Protein AF-A0A952RGU7-F1 (afdb_monomer)

Secondary structure (DSSP, 8-state):
-------EEEEE-TTT--EEEEEHHHHHHHSEEE-TTS-EEE-----

Mean predicted aligned error: 7.35 Å

Sequence (47 aa):
MSKGDEDIVEVKCPDCGATVKIPAAKAEQEYKAVCPKGHEIPLAKMI

Solvent-accessible surface area (backbone atoms only — not comparable to full-atom values): 3114 Å² total; per-residue (Å²): 135,80,80,80,83,72,53,66,42,80,44,68,28,84,90,79,64,50,76,39,81,41,46,39,75,54,41,74,71,60,40,48,45,75,41,100,87,70,49,78,31,76,44,70,78,83,124

Foldseek 3Di:
DDDDPQCWDWDQAPPPRDTDTDGVVCCVVVQWDAGPVGDIDRSDPPD

Radius of gyration: 11.55 Å; Cα contacts (8 Å, |Δi|>4): 71; chains: 1; bounding box: 19×38×23 Å

pLDDT: mean 75.49, std 13.26, range [44.22, 87.62]

Structure (mmCIF, N/CA/C/O backbone):
data_AF-A0A952RGU7-F1
#
_entry.id   AF-A0A952RGU7-F1
#
loop_
_atom_site.group_PDB
_atom_site.id
_atom_site.type_symbol
_atom_site.label_atom_id
_atom_site.label_alt_id
_atom_site.label_comp_id
_atom_site.label_asym_id
_atom_site.label_entity_id
_atom_site.label_seq_id
_atom_site.pdbx_PDB_ins_code
_atom_site.Cartn_x
_atom_site.Cartn_y
_atom_site.Cartn_z
_atom_site.occupancy
_atom_site.B_iso_or_equiv
_atom_site.auth_seq_id
_atom_site.auth_comp_id
_atom_site.auth_asym_id
_atom_site.auth_atom_id
_atom_site.pdbx_PDB_model_num
ATOM 1 N N . MET A 1 1 ? 4.551 26.625 -11.111 1.00 44.22 1 MET A N 1
ATOM 2 C CA . MET A 1 1 ? 4.163 25.615 -12.112 1.00 44.22 1 MET A CA 1
ATOM 3 C C . MET A 1 1 ? 3.488 24.477 -11.362 1.00 44.22 1 MET A C 1
ATOM 5 O O . MET A 1 1 ? 4.121 23.889 -10.502 1.00 44.22 1 MET A O 1
ATOM 9 N N . SER A 1 2 ? 2.183 24.344 -11.587 1.00 46.66 2 SER A N 1
ATOM 10 C CA . SER A 1 2 ? 1.293 23.190 -11.389 1.00 46.66 2 SER A CA 1
ATOM 11 C C . SER A 1 2 ? 1.539 22.229 -10.215 1.00 46.66 2 SER A C 1
ATOM 13 O O . SER A 1 2 ? 2.356 21.323 -10.263 1.00 46.66 2 SER A O 1
ATOM 15 N N . LYS A 1 3 ? 0.756 22.488 -9.161 1.00 49.34 3 LYS A N 1
ATOM 16 C CA . LYS A 1 3 ? 0.055 21.555 -8.266 1.00 49.34 3 LYS A CA 1
ATOM 17 C C . LYS A 1 3 ? 0.200 20.074 -8.646 1.00 49.34 3 LYS A C 1
ATOM 19 O O . LYS A 1 3 ? -0.275 19.683 -9.700 1.00 49.34 3 LYS A O 1
ATOM 24 N N . GLY A 1 4 ? 0.824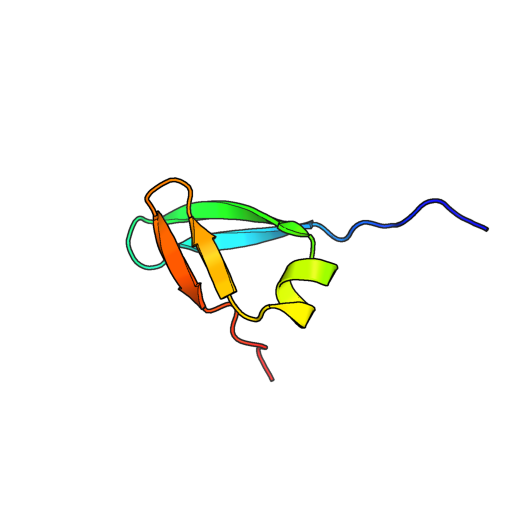 19.320 -7.740 1.00 51.19 4 GLY A N 1
ATOM 25 C CA . GLY A 1 4 ? 1.137 17.904 -7.874 1.00 51.19 4 GLY A CA 1
ATOM 26 C C . GLY A 1 4 ? -0.015 17.083 -8.428 1.00 51.19 4 GLY A C 1
ATOM 27 O O . GLY A 1 4 ? -1.052 16.927 -7.784 1.00 51.19 4 GLY A O 1
ATOM 28 N N . ASP A 1 5 ? 0.209 16.553 -9.620 1.00 56.22 5 ASP A N 1
ATOM 29 C CA . ASP A 1 5 ? -0.454 15.367 -10.124 1.00 56.22 5 ASP A CA 1
ATOM 30 C C . ASP A 1 5 ? -0.021 14.206 -9.215 1.00 56.22 5 ASP A C 1
ATOM 32 O O . ASP A 1 5 ? 0.981 13.530 -9.433 1.00 56.22 5 ASP A O 1
ATOM 36 N N . GLU A 1 6 ? -0.703 14.059 -8.081 1.00 62.69 6 GLU A N 1
ATOM 37 C CA . GLU A 1 6 ? -0.577 12.881 -7.232 1.00 62.69 6 GLU A CA 1
ATOM 38 C C . GLU A 1 6 ? -1.237 11.726 -7.991 1.00 62.69 6 GLU A C 1
ATOM 40 O O . GLU A 1 6 ? -2.426 11.466 -7.811 1.00 62.69 6 GLU A O 1
ATOM 45 N N . ASP A 1 7 ? -0.501 11.069 -8.8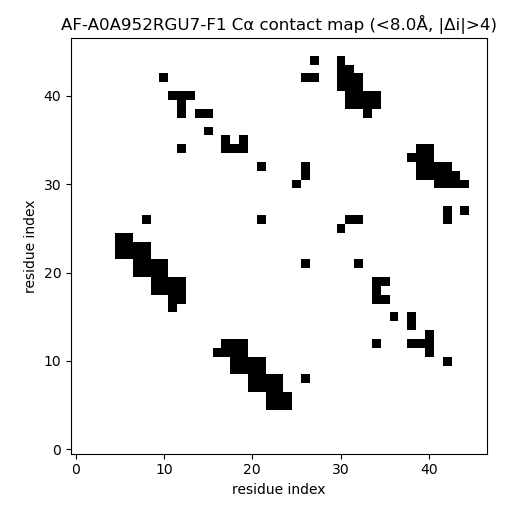89 1.00 77.25 7 ASP A N 1
ATOM 46 C CA . ASP A 1 7 ? -0.950 9.835 -9.533 1.00 77.25 7 ASP A CA 1
ATOM 47 C C . ASP A 1 7 ? -1.363 8.856 -8.428 1.00 77.25 7 ASP A C 1
ATOM 49 O O . ASP A 1 7 ? -0.523 8.390 -7.668 1.00 77.25 7 ASP A O 1
ATOM 53 N N . ILE A 1 8 ? -2.657 8.587 -8.249 1.00 82.00 8 ILE A N 1
ATOM 54 C CA . ILE A 1 8 ? -3.136 7.599 -7.274 1.00 82.00 8 ILE A CA 1
ATOM 55 C C . ILE A 1 8 ? -3.319 6.280 -8.011 1.00 82.00 8 ILE A C 1
ATOM 57 O O . ILE A 1 8 ? -4.116 6.190 -8.943 1.00 82.00 8 ILE A O 1
ATOM 61 N N . VAL A 1 9 ? -2.620 5.242 -7.558 1.00 82.44 9 VAL A N 1
ATOM 62 C CA . VAL A 1 9 ? -2.770 3.883 -8.076 1.00 82.44 9 VAL A CA 1
ATOM 63 C C . VAL A 1 9 ? -3.741 3.091 -7.205 1.00 82.44 9 VAL A C 1
ATOM 65 O O . VAL A 1 9 ? -3.689 3.121 -5.971 1.00 82.44 9 VAL A O 1
ATOM 68 N N . GLU A 1 10 ? -4.654 2.379 -7.862 1.00 85.88 10 GLU A N 1
ATOM 69 C CA . GLU A 1 10 ? -5.575 1.452 -7.213 1.00 85.88 10 GLU A CA 1
ATOM 70 C C . GLU A 1 10 ? -4.973 0.052 -7.229 1.00 85.88 10 GLU A C 1
ATOM 72 O O . GLU A 1 10 ? -4.768 -0.550 -8.282 1.00 85.88 10 GLU A O 1
ATOM 77 N N . VAL A 1 11 ? -4.694 -0.477 -6.045 1.00 83.31 11 VAL A N 1
ATOM 78 C CA . VAL A 1 11 ? -4.033 -1.765 -5.873 1.00 83.31 11 VAL A CA 1
ATOM 79 C C . VAL A 1 11 ? -5.002 -2.717 -5.207 1.00 83.31 11 VAL A C 1
ATOM 81 O O . VAL A 1 11 ? -5.543 -2.433 -4.139 1.00 83.31 11 VAL A O 1
ATOM 84 N N . LYS A 1 12 ? -5.214 -3.877 -5.820 1.00 86.12 12 LYS A N 1
ATOM 85 C CA . LYS A 1 12 ? -6.041 -4.925 -5.233 1.00 86.12 12 LYS A CA 1
ATOM 86 C C . LYS A 1 12 ? -5.179 -5.851 -4.382 1.00 86.12 12 LYS A C 1
ATOM 88 O O . LYS A 1 12 ? -4.215 -6.430 -4.870 1.00 86.12 12 LYS A O 1
ATOM 93 N N . CYS A 1 13 ? -5.549 -6.009 -3.117 1.00 87.62 13 CYS A N 1
ATOM 94 C CA . CYS A 1 13 ? -4.914 -6.951 -2.210 1.00 87.62 13 CYS A CA 1
ATOM 95 C C . CYS A 1 13 ? -5.142 -8.390 -2.704 1.00 87.62 13 CYS A C 1
ATOM 97 O O . CYS A 1 13 ? -6.304 -8.773 -2.872 1.00 87.62 13 CYS A O 1
ATOM 99 N N . PRO A 1 14 ? -4.084 -9.191 -2.919 1.00 83.56 14 PRO A N 1
ATOM 100 C CA . PRO A 1 14 ? -4.224 -10.577 -3.359 1.00 83.56 14 PRO A CA 1
ATOM 101 C C 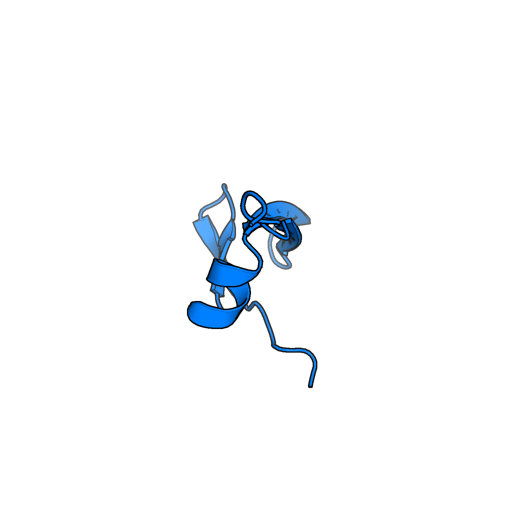. PRO A 1 14 ? -4.839 -11.483 -2.280 1.00 83.56 14 PRO A C 1
ATOM 103 O O . PRO A 1 14 ? -5.597 -12.383 -2.624 1.00 83.56 14 PRO A O 1
ATOM 106 N N . ASP A 1 15 ? -4.596 -11.213 -0.994 1.00 86.25 15 ASP A N 1
ATOM 107 C CA . ASP A 1 15 ? -5.094 -12.041 0.115 1.00 86.25 15 ASP A CA 1
ATOM 108 C C . ASP A 1 15 ? -6.594 -11.897 0.372 1.00 86.25 15 ASP A C 1
ATOM 110 O O . ASP A 1 15 ? -7.305 -12.877 0.576 1.00 86.25 15 ASP A O 1
ATOM 114 N N . CYS A 1 16 ? -7.096 -10.660 0.404 1.00 87.44 16 CYS A N 1
ATOM 115 C CA . CYS A 1 16 ? -8.482 -10.390 0.796 1.00 87.44 16 CYS A CA 1
ATOM 116 C C . CYS A 1 16 ? -9.330 -9.748 -0.302 1.00 87.44 16 CYS A C 1
ATOM 118 O O . CYS A 1 16 ? -10.523 -9.523 -0.096 1.00 87.44 16 CYS A O 1
ATOM 120 N N . GLY A 1 17 ? -8.729 -9.413 -1.446 1.00 85.25 17 GLY A N 1
ATOM 121 C CA . GLY A 1 17 ? -9.413 -8.771 -2.565 1.00 85.25 17 GLY A CA 1
ATOM 122 C C . GLY A 1 17 ? -9.768 -7.299 -2.342 1.00 85.25 17 GLY A C 1
ATOM 123 O O . GLY A 1 17 ? -10.443 -6.724 -3.193 1.00 85.25 17 GLY A O 1
ATOM 124 N N . ALA A 1 18 ? -9.344 -6.687 -1.230 1.00 85.62 18 ALA A N 1
ATOM 125 C CA . ALA A 1 18 ? -9.622 -5.284 -0.933 1.00 85.62 18 ALA A CA 1
ATOM 126 C C . ALA A 1 18 ? -8.848 -4.352 -1.874 1.00 85.62 18 ALA A C 1
ATOM 128 O O . ALA A 1 18 ? -7.642 -4.515 -2.049 1.00 85.62 18 ALA A O 1
ATOM 129 N N . THR A 1 19 ? -9.522 -3.353 -2.437 1.00 85.75 19 THR A N 1
ATOM 130 C CA . THR A 1 19 ? -8.883 -2.312 -3.250 1.00 85.75 19 THR A CA 1
ATOM 131 C C . THR A 1 19 ? -8.379 -1.187 -2.353 1.00 85.75 19 THR A C 1
ATOM 133 O O . THR A 1 19 ? -9.130 -0.648 -1.540 1.00 85.75 19 THR A O 1
ATOM 136 N N . VAL A 1 20 ? -7.108 -0.830 -2.501 1.00 84.69 20 VAL A N 1
ATOM 137 C CA . VAL A 1 20 ? -6.426 0.211 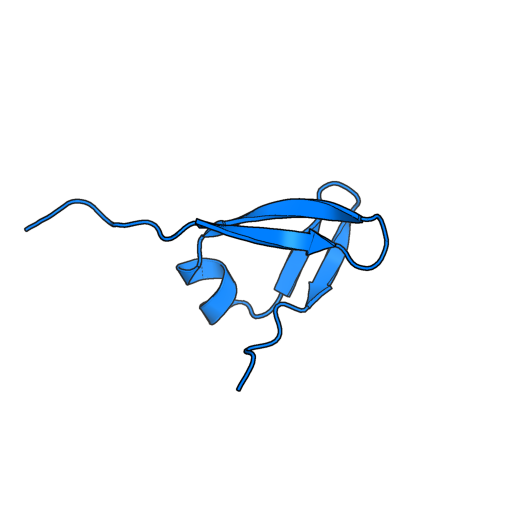-1.733 1.00 84.69 20 VAL A CA 1
ATOM 138 C C . VAL A 1 20 ? -5.956 1.286 -2.696 1.00 84.69 20 VAL A C 1
ATOM 140 O O . VAL A 1 20 ? -5.340 0.984 -3.713 1.00 84.69 20 VAL A O 1
ATOM 143 N N . LYS A 1 21 ? -6.248 2.542 -2.368 1.00 86.38 21 LYS A N 1
ATOM 144 C CA . LYS A 1 21 ? -5.793 3.703 -3.130 1.00 86.38 21 LYS A CA 1
ATOM 145 C C . LYS A 1 21 ? -4.544 4.245 -2.466 1.00 86.38 21 LY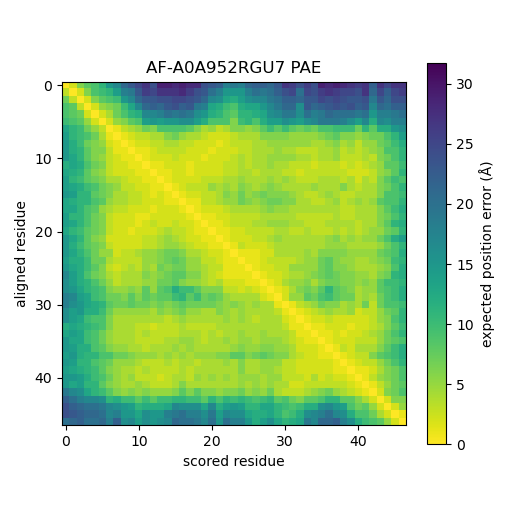S A C 1
ATOM 147 O O . LYS A 1 21 ? -4.615 4.680 -1.317 1.00 86.38 21 LYS A O 1
ATOM 152 N N . ILE A 1 22 ? -3.419 4.197 -3.161 1.00 83.12 22 ILE A N 1
ATOM 153 C CA . ILE A 1 22 ? -2.154 4.731 -2.656 1.00 83.12 22 ILE A CA 1
ATOM 154 C C . ILE A 1 22 ? -1.549 5.681 -3.691 1.00 83.12 22 ILE A C 1
ATOM 156 O O . ILE A 1 22 ? -1.726 5.461 -4.888 1.00 83.12 22 ILE A O 1
ATOM 160 N N . PRO A 1 23 ? -0.817 6.722 -3.270 1.00 85.12 23 PRO A N 1
ATOM 161 C CA . PRO A 1 23 ? -0.073 7.554 -4.206 1.00 85.12 23 PRO A CA 1
ATOM 162 C C . PRO A 1 23 ? 0.999 6.717 -4.915 1.00 85.12 23 PRO A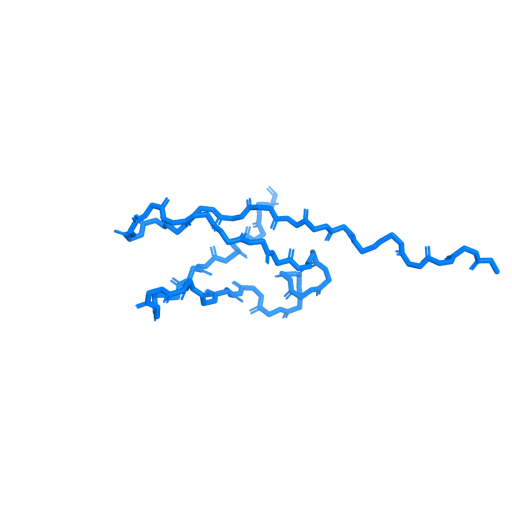 C 1
ATOM 164 O O . PRO A 1 23 ? 1.755 6.004 -4.254 1.00 85.12 23 PRO A O 1
ATOM 167 N N . ALA A 1 24 ? 1.109 6.837 -6.233 1.00 78.19 24 ALA A N 1
ATOM 168 C CA . ALA A 1 24 ? 2.131 6.221 -7.075 1.00 78.19 24 ALA A CA 1
ATOM 169 C C . ALA A 1 24 ? 3.531 6.559 -6.563 1.00 78.19 24 ALA A C 1
ATOM 171 O O . ALA A 1 24 ? 4.362 5.671 -6.433 1.00 78.19 24 ALA A O 1
ATOM 172 N N . ALA A 1 25 ? 3.750 7.802 -6.120 1.00 78.12 25 ALA A N 1
ATOM 173 C CA . ALA A 1 25 ? 5.004 8.215 -5.493 1.00 78.12 25 ALA A CA 1
ATOM 174 C C . ALA A 1 25 ? 5.377 7.351 -4.272 1.00 78.12 25 ALA A C 1
ATOM 176 O O . ALA A 1 25 ? 6.544 7.018 -4.079 1.00 78.12 25 ALA A O 1
ATOM 177 N N . LYS A 1 26 ? 4.391 6.944 -3.457 1.00 74.81 26 LYS A N 1
ATOM 178 C CA . LYS A 1 26 ? 4.616 5.999 -2.352 1.00 74.81 26 LYS A CA 1
ATOM 179 C C . LYS A 1 26 ? 4.761 4.564 -2.844 1.00 74.81 26 LYS A C 1
ATOM 181 O O . LYS A 1 26 ? 5.573 3.827 -2.296 1.00 74.81 26 LYS A O 1
ATOM 186 N N . ALA A 1 27 ? 4.008 4.175 -3.870 1.00 74.25 27 ALA A N 1
ATOM 187 C CA . ALA A 1 27 ? 4.103 2.849 -4.468 1.00 74.25 27 ALA A CA 1
ATOM 188 C C . ALA A 1 27 ? 5.498 2.574 -5.054 1.00 74.25 27 ALA A C 1
ATOM 190 O O . ALA A 1 27 ? 6.061 1.504 -4.829 1.00 74.25 27 ALA A O 1
ATOM 191 N N . GLU A 1 28 ? 6.075 3.557 -5.743 1.00 72.69 28 GLU A N 1
ATOM 192 C CA . GLU A 1 28 ? 7.405 3.475 -6.349 1.00 72.69 28 GLU A CA 1
ATOM 193 C C . GLU A 1 28 ? 8.548 3.533 -5.333 1.00 72.69 28 GLU A C 1
ATOM 195 O O . GLU A 1 28 ? 9.614 2.969 -5.585 1.00 72.69 28 GLU A O 1
ATOM 200 N N . GLN A 1 29 ? 8.351 4.215 -4.201 1.00 73.69 29 GLN A N 1
ATOM 201 C CA . GLN A 1 29 ? 9.362 4.308 -3.146 1.00 73.69 29 GLN A CA 1
ATOM 202 C C . GLN A 1 29 ? 9.354 3.097 -2.216 1.00 73.69 29 GLN A C 1
ATOM 204 O O . GLN A 1 29 ? 10.419 2.581 -1.880 1.00 73.69 29 GLN A O 1
ATOM 209 N N . GLU A 1 30 ? 8.175 2.649 -1.782 1.00 71.62 30 GLU A N 1
ATOM 210 C CA . GLU A 1 30 ? 8.071 1.634 -0.732 1.00 71.62 30 GLU A CA 1
ATOM 211 C C . GLU A 1 30 ? 7.939 0.208 -1.282 1.00 71.62 30 GLU 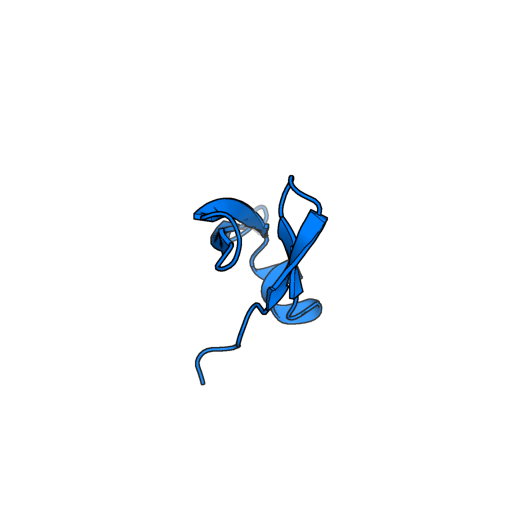A C 1
ATOM 213 O O . GLU A 1 30 ? 8.208 -0.736 -0.542 1.00 71.62 30 GLU A O 1
ATOM 218 N N . TYR A 1 31 ? 7.560 0.017 -2.557 1.00 73.50 31 TYR A N 1
ATOM 219 C CA . TYR A 1 31 ? 7.342 -1.295 -3.208 1.00 73.50 31 TYR A CA 1
ATOM 220 C C . TYR A 1 31 ? 6.374 -2.238 -2.464 1.00 73.50 31 TYR A C 1
ATOM 222 O O . TYR A 1 31 ? 6.192 -3.400 -2.835 1.00 73.50 31 TYR A O 1
ATOM 230 N N . LYS A 1 32 ? 5.720 -1.744 -1.413 1.00 79.81 32 LYS A N 1
ATOM 231 C CA . LYS A 1 32 ? 4.768 -2.454 -0.569 1.00 79.81 32 LYS A CA 1
ATOM 232 C C . LYS A 1 32 ? 3.691 -1.485 -0.101 1.00 79.81 32 LYS A C 1
ATOM 234 O O . LYS A 1 32 ? 3.972 -0.329 0.205 1.00 79.81 32 LYS A O 1
ATOM 239 N N . ALA A 1 33 ? 2.460 -1.964 -0.024 1.00 83.00 33 ALA A N 1
ATOM 240 C CA . ALA A 1 33 ? 1.350 -1.260 0.604 1.00 83.00 33 ALA A CA 1
ATOM 241 C C . ALA A 1 33 ? 0.681 -2.160 1.629 1.00 83.00 33 ALA A C 1
ATOM 243 O O . ALA A 1 33 ? 0.653 -3.370 1.469 1.00 83.00 33 ALA A O 1
ATOM 244 N N . VAL A 1 34 ? 0.097 -1.574 2.667 1.00 84.56 34 VAL A N 1
ATOM 245 C CA . VAL A 1 34 ? -0.687 -2.331 3.643 1.00 84.56 34 VAL A CA 1
ATOM 246 C C . VAL A 1 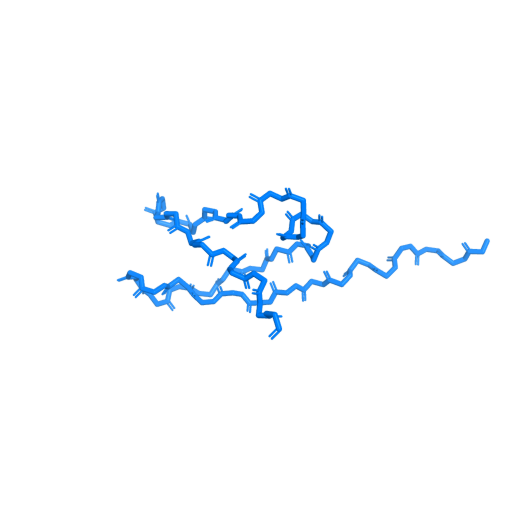34 ? -2.160 -2.130 3.332 1.00 84.56 34 VAL A C 1
ATOM 248 O O . VAL A 1 34 ? -2.640 -1.000 3.220 1.00 84.56 34 VAL A O 1
ATOM 251 N N . CYS A 1 35 ? -2.886 -3.230 3.158 1.00 84.88 35 CYS A N 1
ATOM 252 C CA . CYS A 1 35 ? -4.327 -3.176 2.968 1.00 84.88 35 CYS A CA 1
ATOM 253 C C . CYS A 1 35 ? -5.040 -2.812 4.283 1.00 84.88 35 CYS A C 1
ATOM 255 O O . CYS A 1 35 ? -4.497 -3.048 5.362 1.00 84.88 35 CYS A O 1
ATOM 257 N N . PRO A 1 36 ? -6.289 -2.314 4.250 1.00 81.88 36 PRO A N 1
ATOM 258 C CA . PRO A 1 36 ? -7.035 -1.961 5.463 1.00 81.88 36 PRO A CA 1
ATOM 259 C C . PRO A 1 36 ? -7.310 -3.153 6.396 1.00 81.88 36 PRO A C 1
ATOM 261 O O . PRO A 1 36 ? -7.735 -2.955 7.529 1.00 81.88 36 PRO A O 1
ATOM 264 N N . LYS A 1 37 ? -7.074 -4.391 5.939 1.00 83.88 37 LYS A N 1
ATOM 265 C CA . LYS A 1 37 ? -7.133 -5.603 6.768 1.00 83.88 37 LYS A CA 1
ATOM 266 C C . LYS A 1 37 ? -5.787 -6.005 7.385 1.00 83.88 37 LYS A C 1
ATOM 268 O O . LYS A 1 37 ? -5.739 -7.002 8.091 1.00 83.88 37 LYS A O 1
ATOM 273 N N . GLY A 1 38 ? -4.715 -5.257 7.125 1.00 85.12 38 GLY A N 1
ATOM 274 C CA . GLY A 1 38 ? -3.379 -5.515 7.667 1.00 85.12 38 GLY A CA 1
ATOM 275 C C . GLY A 1 38 ? -2.500 -6.450 6.831 1.00 85.12 38 GLY A C 1
ATOM 276 O O . GLY A 1 38 ? -1.383 -6.728 7.243 1.00 85.12 38 GLY A O 1
ATOM 277 N N . HIS A 1 39 ? -2.956 -6.924 5.667 1.00 84.44 39 HIS A N 1
ATOM 278 C CA . HIS A 1 39 ? -2.109 -7.705 4.754 1.00 84.44 39 HIS A CA 1
ATOM 279 C C . HIS A 1 39 ? -1.144 -6.810 3.974 1.00 84.44 39 HIS A C 1
ATOM 281 O O . HIS A 1 39 ? -1.538 -5.740 3.495 1.00 84.44 39 HIS A O 1
ATOM 287 N N . GLU A 1 40 ? 0.085 -7.284 3.801 1.00 84.38 40 GLU A N 1
ATOM 288 C CA . GLU A 1 40 ? 1.101 -6.644 2.972 1.00 84.38 40 GLU A CA 1
ATOM 289 C C . GLU A 1 40 ? 0.859 -6.983 1.497 1.00 84.38 40 GLU A C 1
ATOM 291 O O . GLU A 1 40 ? 0.892 -8.137 1.081 1.00 84.38 40 GLU A O 1
ATOM 296 N N . ILE A 1 41 ? 0.595 -5.956 0.698 1.0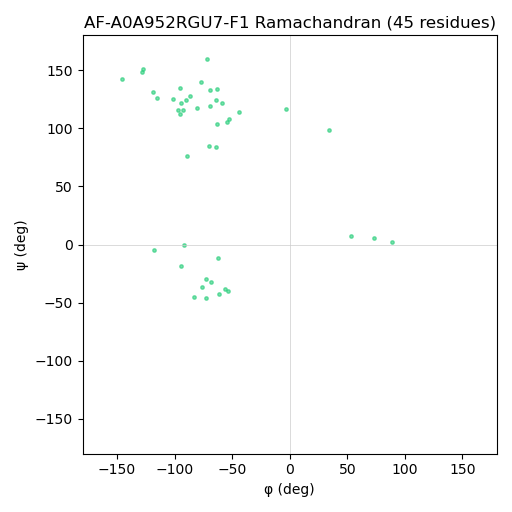0 85.31 41 ILE A N 1
ATOM 297 C CA . ILE A 1 41 ? 0.444 -6.034 -0.746 1.00 85.31 41 ILE A CA 1
ATOM 298 C C . ILE A 1 41 ? 1.792 -5.685 -1.384 1.00 85.31 41 ILE A C 1
ATOM 300 O O . ILE A 1 41 ? 2.205 -4.522 -1.314 1.00 85.31 41 ILE A O 1
ATOM 304 N N . PRO A 1 42 ? 2.477 -6.640 -2.028 1.00 80.94 42 PRO A N 1
ATOM 305 C CA . PRO A 1 42 ? 3.669 -6.336 -2.801 1.00 80.94 42 PRO A CA 1
ATOM 306 C C . PRO A 1 42 ? 3.275 -5.540 -4.048 1.00 80.94 42 PRO A C 1
ATOM 308 O O . PRO A 1 42 ? 2.517 -6.007 -4.900 1.00 80.94 42 PRO A O 1
ATOM 311 N N . LEU A 1 43 ? 3.799 -4.324 -4.157 1.00 75.62 43 LEU A N 1
ATOM 312 C CA . LEU A 1 43 ? 3.651 -3.468 -5.328 1.00 75.62 43 LEU A CA 1
ATOM 313 C C . LEU A 1 43 ? 4.811 -3.802 -6.254 1.00 75.62 43 LEU A C 1
ATOM 315 O O . LEU A 1 43 ? 5.832 -3.117 -6.281 1.00 75.62 43 LEU A O 1
ATOM 319 N N . ALA A 1 44 ? 4.703 -4.939 -6.940 1.00 63.84 44 ALA A N 1
ATOM 320 C CA . ALA A 1 44 ? 5.711 -5.322 -7.910 1.00 63.84 44 ALA A CA 1
ATOM 321 C C . ALA A 1 44 ? 5.789 -4.222 -8.977 1.00 63.84 44 ALA A C 1
ATOM 323 O O . ALA A 1 44 ? 4.792 -3.941 -9.645 1.00 63.84 44 ALA A O 1
ATOM 324 N N . LYS A 1 45 ? 6.975 -3.619 -9.154 1.00 52.47 45 LYS A N 1
ATOM 325 C CA . LYS A 1 45 ? 7.307 -2.959 -10.419 1.00 52.47 45 LYS A CA 1
ATOM 326 C C . LYS A 1 45 ? 7.088 -4.018 -11.494 1.00 52.47 45 LYS A C 1
ATOM 328 O O . LYS A 1 45 ? 7.863 -4.968 -11.567 1.00 52.47 45 LYS A O 1
ATOM 333 N N . MET A 1 46 ? 6.006 -3.908 -12.262 1.00 48.12 46 MET A N 1
ATOM 334 C CA . MET A 1 46 ? 5.946 -4.598 -13.543 1.00 48.12 46 MET A CA 1
ATOM 335 C C . MET A 1 46 ? 7.059 -3.970 -14.379 1.00 48.12 46 MET A C 1
ATOM 337 O O . MET A 1 46 ? 6.985 -2.796 -14.731 1.00 48.12 46 MET A O 1
ATOM 341 N N . ILE A 1 47 ? 8.145 -4.732 -14.504 1.00 44.84 47 ILE A N 1
ATOM 342 C CA . ILE A 1 47 ? 9.308 -4.464 -15.349 1.00 44.84 47 ILE A CA 1
ATOM 343 C C . ILE A 1 47 ? 8.843 -4.448 -16.804 1.00 44.84 47 ILE A C 1
ATOM 345 O O . ILE A 1 47 ? 8.007 -5.319 -17.143 1.00 44.84 47 ILE A O 1
#

Nearest PDB structures (foldseek):
  6ydh-assembly1_A  TM=6.819E-01  e=4.460E-01  Haloferax volcanii